Protein AF-A0A967WXD0-F1 (afdb_monomer)

Solvent-accessible surface area (backbone atoms only — not comparable to full-atom values): 2753 Å² total; per-residue (Å²): 132,58,77,64,40,57,54,51,51,49,50,42,51,70,57,31,54,69,67,75,50,88,82,57,69,68,61,51,36,56,58,41,39,78,75,73,45,50,63,62,59,63,70,75,86

Secondary structure (DSSP, 8-state):
--HHHHHHHHHIIIIIITTT----HHHHHHHHHTTT--HHHHH--

Foldseek 3Di:
DDPLVVVVCCCCVVPAVVVVHDDDLVVVQVVVVVVVDHSVSSVVD

Radius of gyration: 10.07 Å; Cα contacts (8 Å, |Δi|>4): 30; chains: 1; bounding box: 18×21×26 Å

Sequence (45 aa):
MSHSQDMIFTLYGDYIRHRGGEAWTGSLIELLGLFGLSSQAVRSA

Mean predicted aligned error: 5.51 Å

Structure (mmCIF, N/CA/C/O backbone):
data_AF-A0A967WXD0-F1
#
_entry.id   AF-A0A967WXD0-F1
#
loop_
_atom_site.group_PDB
_atom_site.id
_atom_site.type_symbol
_atom_site.label_atom_id
_atom_site.label_alt_id
_atom_site.label_comp_id
_atom_site.label_asym_id
_atom_site.label_entity_id
_atom_site.label_seq_id
_atom_site.pdbx_PDB_ins_code
_atom_site.Cartn_x
_atom_site.Cartn_y
_atom_site.Cartn_z
_atom_site.occupancy
_atom_site.B_iso_or_equiv
_atom_site.auth_seq_id
_atom_site.auth_comp_id
_atom_site.auth_asym_id
_atom_site.auth_atom_id
_atom_site.pdbx_PDB_model_num
ATOM 1 N N . MET A 1 1 ? -3.258 -16.917 6.830 1.00 54.56 1 MET A N 1
ATOM 2 C CA . MET A 1 1 ? -2.706 -15.765 6.088 1.00 54.56 1 MET A CA 1
ATOM 3 C C . MET A 1 1 ? -3.604 -14.585 6.407 1.00 54.56 1 MET A C 1
ATOM 5 O O . MET A 1 1 ? -4.809 -14.797 6.522 1.00 54.56 1 MET A O 1
ATOM 9 N N . SER A 1 2 ? -3.0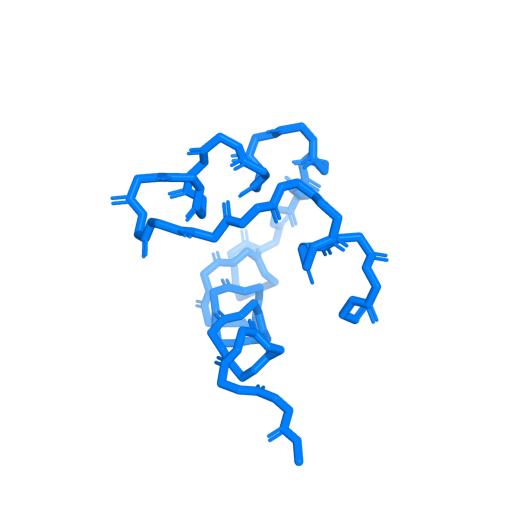56 -13.408 6.719 1.00 68.75 2 SER A N 1
ATOM 10 C CA . SER A 1 2 ? -3.923 -12.244 6.960 1.00 68.75 2 SER A CA 1
ATOM 11 C C . SER A 1 2 ? -4.466 -11.742 5.618 1.00 68.75 2 SER A C 1
ATOM 13 O O . SER A 1 2 ? -3.744 -11.787 4.626 1.00 68.75 2 SER A O 1
ATOM 15 N N . HIS A 1 3 ? -5.709 -11.254 5.574 1.00 74.94 3 HIS A N 1
ATOM 16 C CA . HIS A 1 3 ? -6.340 -10.747 4.339 1.0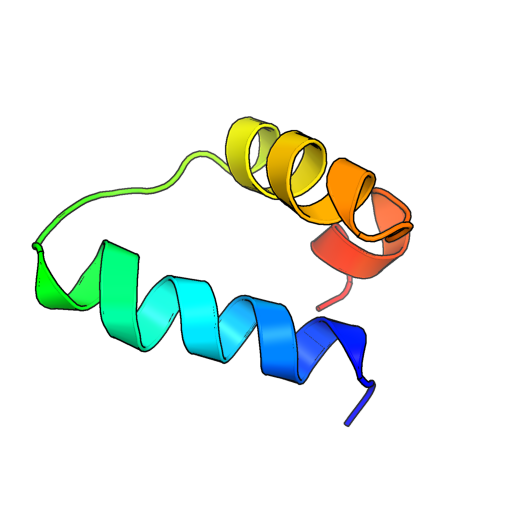0 74.94 3 HIS A CA 1
ATOM 17 C C . HIS A 1 3 ? -5.476 -9.692 3.615 1.00 74.94 3 HIS A C 1
ATOM 19 O O . HIS A 1 3 ? -5.475 -9.594 2.392 1.00 74.94 3 HIS A O 1
ATOM 25 N N . SER A 1 4 ? -4.693 -8.933 4.383 1.00 75.88 4 SER A N 1
ATOM 26 C CA . SER A 1 4 ? -3.782 -7.897 3.898 1.00 75.88 4 SER A CA 1
ATOM 27 C C . SER A 1 4 ? -2.599 -8.458 3.103 1.00 75.88 4 SER A C 1
ATOM 29 O O . SER A 1 4 ? -2.211 -7.870 2.097 1.00 75.88 4 SER A O 1
ATOM 31 N N . GLN A 1 5 ? -2.037 -9.595 3.530 1.00 77.50 5 GLN A N 1
ATOM 32 C CA . GLN A 1 5 ? -0.923 -10.252 2.834 1.00 77.50 5 GLN A CA 1
ATOM 33 C C . GLN A 1 5 ? -1.345 -10.737 1.447 1.00 77.50 5 GLN A C 1
ATOM 35 O O . GLN A 1 5 ? -0.641 -10.489 0.470 1.00 77.50 5 GLN A O 1
ATOM 40 N N . ASP A 1 6 ? -2.520 -11.358 1.342 1.00 80.00 6 ASP A N 1
ATOM 41 C CA . ASP A 1 6 ? -3.019 -11.912 0.079 1.00 80.00 6 ASP A CA 1
ATOM 42 C C . ASP A 1 6 ? -3.249 -10.811 -0.974 1.00 80.00 6 ASP A C 1
ATOM 44 O O . ASP A 1 6 ? -2.894 -10.970 -2.147 1.00 80.00 6 ASP A O 1
ATOM 48 N N . MET A 1 7 ? -3.760 -9.646 -0.552 1.00 80.50 7 MET A N 1
ATOM 49 C CA . MET A 1 7 ? -3.909 -8.475 -1.426 1.00 80.50 7 MET A CA 1
ATOM 50 C C . MET A 1 7 ? -2.565 -7.937 -1.933 1.00 80.50 7 MET A C 1
ATOM 52 O O . MET A 1 7 ? -2.446 -7.588 -3.110 1.00 80.50 7 MET A O 1
ATOM 56 N N . ILE A 1 8 ? -1.550 -7.880 -1.066 1.00 83.12 8 ILE A N 1
ATOM 57 C CA . ILE A 1 8 ? -0.207 -7.397 -1.423 1.00 83.12 8 ILE A CA 1
ATOM 58 C C . ILE A 1 8 ? 0.436 -8.320 -2.458 1.00 83.12 8 ILE A C 1
ATOM 60 O O . ILE A 1 8 ? 0.952 -7.840 -3.470 1.00 83.12 8 ILE A O 1
ATOM 64 N N . PHE A 1 9 ? 0.367 -9.636 -2.245 1.00 79.56 9 PHE A N 1
ATOM 65 C CA . PHE A 1 9 ? 0.941 -10.610 -3.173 1.00 79.56 9 PHE A CA 1
ATOM 66 C C . PHE A 1 9 ? 0.244 -10.610 -4.534 1.00 79.56 9 PHE A C 1
ATOM 68 O O . PHE A 1 9 ? 0.929 -10.694 -5.552 1.00 79.56 9 PHE A O 1
ATOM 75 N N . THR A 1 10 ? -1.080 -10.442 -4.562 1.00 84.00 10 THR A N 1
ATOM 76 C CA . THR A 1 10 ? -1.848 -10.333 -5.813 1.00 84.00 10 THR A CA 1
ATOM 77 C C . THR A 1 10 ? -1.402 -9.112 -6.623 1.00 84.00 10 THR A C 1
ATOM 79 O O . THR A 1 10 ? -1.019 -9.238 -7.783 1.00 84.00 10 THR A O 1
ATOM 82 N N . LEU A 1 11 ? -1.354 -7.927 -6.001 1.00 79.19 11 LEU A N 1
ATOM 83 C CA . LEU A 1 11 ? -0.914 -6.694 -6.669 1.00 79.19 11 LEU A CA 1
ATOM 84 C C . LEU A 1 11 ? 0.544 -6.767 -7.145 1.00 79.19 11 LEU A C 1
ATOM 86 O O . LEU A 1 11 ? 0.863 -6.352 -8.263 1.00 79.19 11 LEU A O 1
ATOM 90 N N . TYR A 1 12 ? 1.440 -7.296 -6.311 1.00 81.00 12 TYR A N 1
ATOM 91 C CA . TYR A 1 12 ? 2.850 -7.410 -6.669 1.00 81.00 12 TYR A CA 1
ATOM 92 C C . TYR A 1 12 ? 3.084 -8.425 -7.797 1.00 81.00 12 TYR A C 1
ATOM 94 O O . TYR A 1 12 ? 3.800 -8.124 -8.754 1.00 81.00 12 TYR A O 1
ATOM 102 N N . GLY A 1 13 ? 2.468 -9.604 -7.714 1.00 78.50 13 GLY A N 1
ATOM 103 C CA . GLY A 1 13 ? 2.605 -10.667 -8.709 1.00 78.50 13 GLY A CA 1
ATOM 104 C C . GLY A 1 13 ? 1.997 -10.298 -10.061 1.00 78.50 13 GLY A C 1
ATOM 105 O O . GLY A 1 13 ? 2.705 -10.309 -11.073 1.00 78.50 13 GLY A O 1
ATOM 106 N N . ASP A 1 14 ? 0.718 -9.918 -10.067 1.00 78.38 14 ASP A N 1
ATOM 107 C CA . ASP A 1 14 ? -0.060 -9.750 -11.300 1.00 78.38 14 ASP A CA 1
ATOM 108 C C . ASP A 1 14 ? 0.245 -8.434 -12.023 1.00 78.38 14 ASP A C 1
ATOM 110 O O . ASP A 1 14 ? 0.138 -8.355 -13.248 1.00 78.38 14 ASP A O 1
ATOM 114 N N . TYR A 1 15 ? 0.634 -7.386 -11.288 1.00 72.19 15 TYR A N 1
ATOM 115 C CA . TYR A 1 15 ? 0.748 -6.035 -11.846 1.00 72.19 15 TYR A CA 1
ATOM 116 C C . TYR A 1 15 ? 2.175 -5.492 -11.903 1.00 72.19 15 TYR A C 1
ATOM 118 O O . TYR A 1 15 ? 2.539 -4.869 -12.902 1.00 72.19 15 TYR A O 1
ATOM 126 N N . ILE A 1 16 ? 2.988 -5.716 -10.866 1.00 78.06 16 ILE A N 1
ATOM 127 C CA . ILE A 1 16 ? 4.334 -5.126 -10.767 1.00 78.06 16 ILE A CA 1
ATOM 128 C C . ILE A 1 16 ? 5.366 -6.051 -11.420 1.00 78.06 16 ILE A C 1
ATOM 130 O O . ILE A 1 16 ? 6.031 -5.662 -12.384 1.00 78.06 16 ILE A O 1
ATOM 134 N N . ARG A 1 17 ? 5.443 -7.308 -10.965 1.00 76.50 17 ARG A N 1
ATOM 135 C CA . ARG A 1 17 ? 6.390 -8.300 -11.490 1.00 76.50 17 ARG A CA 1
ATOM 136 C C . ARG A 1 17 ? 6.094 -8.656 -12.944 1.00 76.50 17 ARG A C 1
ATOM 138 O O . ARG A 1 17 ? 7.018 -8.703 -13.751 1.00 76.50 17 ARG A O 1
ATOM 145 N N . HIS A 1 18 ? 4.825 -8.880 -13.293 1.00 73.69 18 HIS A N 1
ATOM 146 C CA . HIS A 1 18 ? 4.434 -9.244 -14.659 1.00 73.69 18 HIS A CA 1
ATOM 147 C C . HIS A 1 18 ? 4.819 -8.178 -15.702 1.00 73.69 18 HIS A C 1
ATOM 149 O O . HIS A 1 18 ? 5.113 -8.513 -16.846 1.00 73.69 18 HIS A O 1
ATOM 155 N N . ARG A 1 19 ? 4.871 -6.900 -15.304 1.00 73.69 19 ARG A N 1
ATOM 156 C CA . ARG A 1 19 ? 5.226 -5.777 -16.187 1.00 73.69 19 ARG A CA 1
ATOM 157 C C . ARG A 1 19 ? 6.695 -5.349 -16.085 1.00 73.69 19 ARG A C 1
ATOM 159 O O . ARG A 1 19 ? 7.066 -4.350 -16.692 1.00 73.69 19 ARG A O 1
ATOM 166 N N . GLY A 1 20 ? 7.522 -6.094 -15.344 1.00 71.12 20 GLY A N 1
ATOM 167 C CA . GLY A 1 20 ? 8.957 -5.826 -15.197 1.00 71.12 20 GLY A CA 1
ATOM 168 C C . GLY A 1 20 ? 9.289 -4.550 -14.417 1.00 71.12 20 GLY A C 1
ATOM 169 O O . GLY A 1 20 ? 10.355 -3.978 -14.628 1.00 71.12 20 GLY A O 1
ATOM 170 N N . GLY A 1 21 ? 8.380 -4.081 -13.557 1.00 72.69 21 GLY A N 1
ATOM 171 C CA . GLY A 1 21 ? 8.565 -2.868 -12.762 1.00 72.69 21 GLY A CA 1
ATOM 172 C C . GLY A 1 21 ? 9.057 -3.144 -11.341 1.00 72.69 21 GLY A C 1
ATOM 173 O O . GLY A 1 21 ? 8.863 -4.228 -10.793 1.00 72.69 21 GLY A O 1
ATOM 174 N N . GLU A 1 22 ? 9.639 -2.123 -10.717 1.00 73.38 22 GLU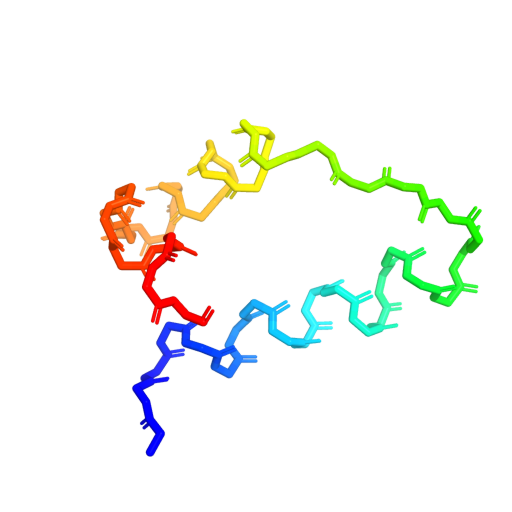 A N 1
ATOM 175 C CA . GLU A 1 22 ? 9.879 -2.075 -9.274 1.00 73.38 22 GLU A CA 1
ATOM 176 C C . GLU A 1 22 ? 8.789 -1.228 -8.611 1.00 73.38 22 GLU A C 1
ATOM 178 O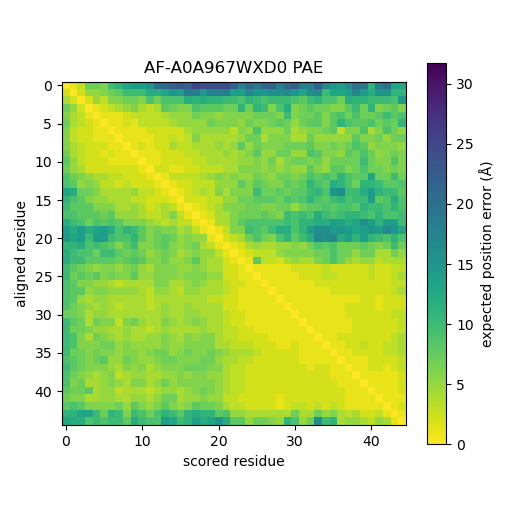 O . GLU A 1 22 ? 8.362 -0.208 -9.156 1.00 73.38 22 GLU A O 1
ATOM 183 N N . ALA A 1 23 ? 8.326 -1.641 -7.430 1.00 78.38 23 ALA A N 1
ATOM 184 C CA . ALA A 1 23 ? 7.372 -0.868 -6.645 1.00 78.38 23 ALA A CA 1
ATOM 185 C C . ALA A 1 23 ? 8.019 -0.370 -5.362 1.00 78.38 23 ALA A C 1
ATOM 187 O O . ALA A 1 23 ? 8.554 -1.144 -4.568 1.00 78.38 23 ALA A O 1
ATOM 188 N N . TRP A 1 24 ? 7.928 0.938 -5.144 1.00 84.88 24 TRP A N 1
ATOM 189 C CA . TRP A 1 24 ? 8.389 1.553 -3.915 1.00 84.88 24 TRP A CA 1
ATOM 190 C C . TRP A 1 24 ? 7.437 1.230 -2.761 1.00 84.88 24 TRP A C 1
ATOM 192 O O . TRP A 1 24 ? 6.220 1.390 -2.875 1.00 84.88 24 TRP A O 1
ATOM 202 N N . THR A 1 25 ? 7.988 0.832 -1.612 1.00 83.62 25 THR A N 1
ATOM 203 C CA . THR A 1 25 ? 7.197 0.487 -0.420 1.00 83.62 25 THR A CA 1
ATOM 204 C C . THR A 1 25 ? 6.300 1.640 0.039 1.00 83.62 25 THR A C 1
ATOM 206 O O . THR A 1 25 ? 5.194 1.398 0.512 1.00 83.62 25 THR A O 1
ATOM 209 N N . GLY A 1 26 ? 6.734 2.894 -0.136 1.00 85.75 26 GLY A N 1
ATOM 210 C CA . GLY A 1 26 ? 5.904 4.065 0.167 1.00 85.75 26 GLY A CA 1
ATOM 211 C C . GLY A 1 26 ? 4.638 4.128 -0.691 1.00 85.75 26 GLY A C 1
ATOM 212 O O . GLY A 1 26 ? 3.547 4.292 -0.156 1.00 85.75 26 GLY A O 1
ATOM 213 N N . SER A 1 27 ? 4.767 3.888 -1.997 1.00 86.19 27 SER A N 1
ATOM 214 C CA . SER A 1 27 ? 3.641 3.899 -2.937 1.00 86.19 27 SER A CA 1
ATOM 215 C C . SER A 1 27 ? 2.659 2.754 -2.680 1.00 86.19 27 SER A C 1
ATOM 217 O O . SER A 1 27 ? 1.453 2.926 -2.834 1.00 86.19 27 SER A O 1
ATOM 219 N N . LEU A 1 28 ? 3.153 1.593 -2.236 1.00 86.38 28 LEU A N 1
ATOM 220 C CA . LEU A 1 28 ? 2.298 0.478 -1.816 1.00 86.38 28 LEU A CA 1
ATOM 221 C C . LEU A 1 28 ? 1.518 0.801 -0.539 1.00 86.38 28 LEU A C 1
ATOM 223 O O . LEU A 1 28 ? 0.335 0.487 -0.461 1.00 86.38 28 LEU A O 1
ATOM 227 N N . ILE A 1 29 ? 2.146 1.449 0.445 1.00 89.38 29 ILE A N 1
ATOM 228 C CA . ILE A 1 29 ? 1.462 1.874 1.675 1.00 89.38 29 ILE A CA 1
ATOM 229 C C . ILE A 1 29 ? 0.354 2.885 1.361 1.00 89.38 29 ILE A C 1
ATOM 231 O O . ILE A 1 29 ? -0.743 2.751 1.896 1.00 89.38 29 ILE A O 1
ATOM 235 N N . GLU A 1 30 ? 0.612 3.863 0.493 1.00 91.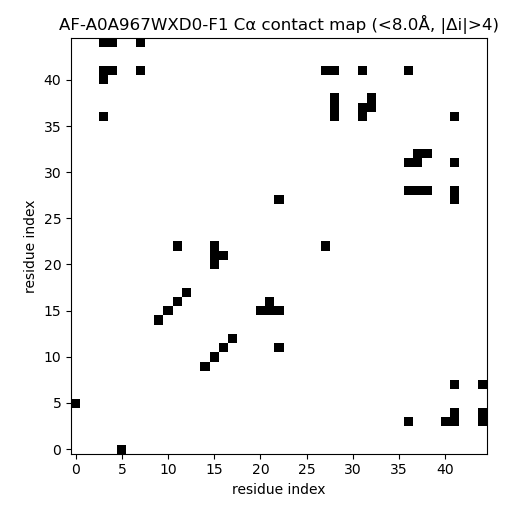00 30 GLU A N 1
ATOM 236 C CA . GLU A 1 30 ? -0.400 4.843 0.077 1.00 91.00 30 GLU A CA 1
ATOM 237 C C . GLU A 1 30 ? -1.571 4.175 -0.652 1.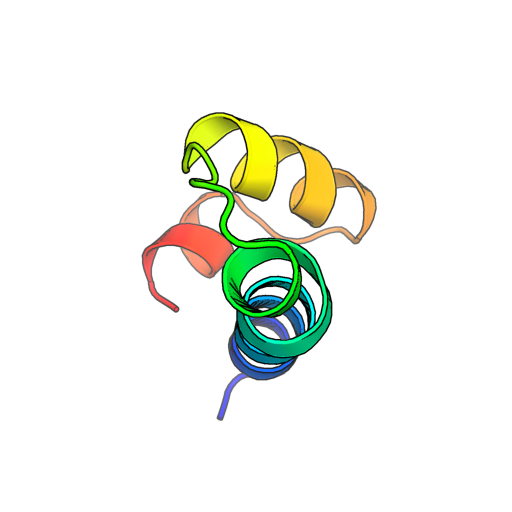00 91.00 30 GLU A C 1
ATOM 239 O O . GLU A 1 30 ? -2.724 4.389 -0.281 1.00 91.00 30 GLU A O 1
ATOM 244 N N . LEU A 1 31 ? -1.283 3.307 -1.628 1.00 88.12 31 LEU A N 1
ATOM 245 C CA . LEU A 1 31 ? -2.299 2.563 -2.375 1.00 88.12 31 LEU A CA 1
ATOM 246 C C . LEU A 1 31 ? -3.161 1.694 -1.453 1.00 88.12 31 LEU A C 1
ATOM 248 O O . LEU A 1 31 ? -4.384 1.697 -1.554 1.00 88.12 31 LEU A O 1
ATOM 252 N N . LEU A 1 32 ? -2.532 0.945 -0.550 1.00 89.06 32 LEU A N 1
ATOM 253 C CA . LEU A 1 32 ? -3.219 0.025 0.355 1.00 89.06 32 LEU A CA 1
ATOM 254 C C . LEU A 1 32 ? -3.945 0.760 1.487 1.00 89.06 32 LEU A C 1
ATOM 256 O O . LEU A 1 32 ? -4.970 0.279 1.973 1.00 89.06 32 LEU A O 1
ATOM 260 N N . GLY A 1 33 ? -3.490 1.963 1.834 1.00 90.44 33 GLY A N 1
ATOM 261 C CA . GLY A 1 33 ? -4.216 2.889 2.697 1.00 90.44 33 GLY A CA 1
ATOM 262 C C . GLY A 1 33 ? -5.593 3.263 2.140 1.00 90.44 33 GLY A C 1
ATOM 263 O O . GLY A 1 33 ? -6.537 3.393 2.917 1.00 90.44 33 GLY A O 1
ATOM 264 N N . LEU A 1 34 ? -5.757 3.329 0.810 1.00 90.62 34 LEU A N 1
ATOM 265 C CA . LEU A 1 34 ? -7.067 3.549 0.172 1.00 90.62 34 LEU A CA 1
ATOM 266 C C . LEU A 1 34 ? -8.056 2.400 0.434 1.00 90.62 34 LEU A C 1
ATOM 268 O O . LEU A 1 34 ? 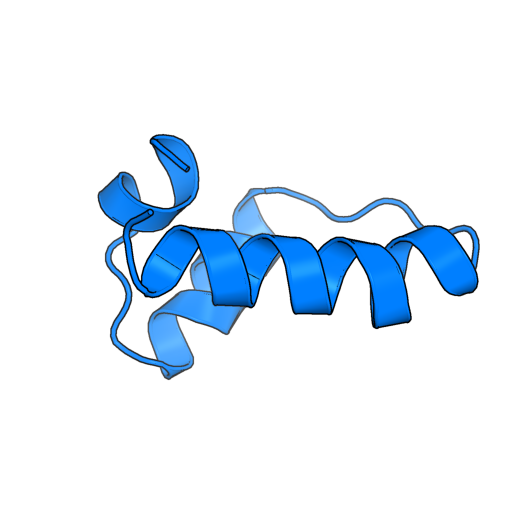-9.265 2.607 0.376 1.00 90.62 34 LEU A O 1
ATOM 272 N N . PHE A 1 35 ? -7.551 1.208 0.760 1.00 89.19 35 PHE A N 1
ATOM 273 C CA . PHE A 1 35 ? -8.342 0.030 1.125 1.00 89.19 35 PHE A CA 1
ATOM 274 C C . PHE A 1 35 ? -8.486 -0.149 2.648 1.00 89.19 35 PHE A C 1
ATOM 276 O O . PHE A 1 35 ? -8.976 -1.179 3.105 1.00 89.19 35 PHE A O 1
ATOM 283 N N . GLY A 1 36 ? -8.066 0.840 3.448 1.00 90.56 36 GLY A N 1
ATOM 284 C CA . GLY A 1 36 ? -8.171 0.813 4.910 1.00 90.56 36 GLY A CA 1
ATOM 285 C C . GLY A 1 36 ? -7.064 0.027 5.618 1.00 90.56 36 GLY A C 1
ATOM 286 O O . GLY A 1 36 ? -7.170 -0.234 6.818 1.00 90.56 36 GLY A O 1
ATOM 287 N N . LEU A 1 37 ? -5.994 -0.350 4.910 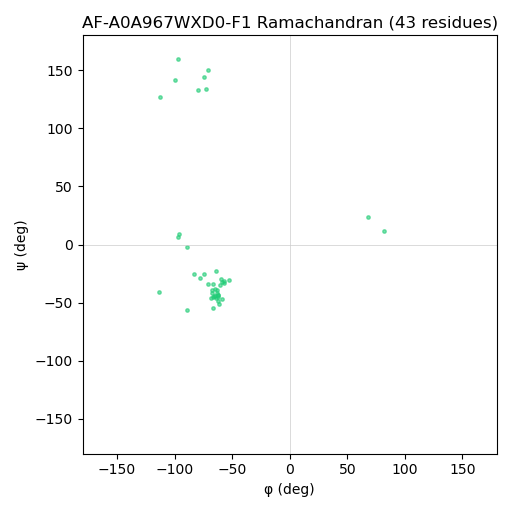1.00 90.19 37 LEU A N 1
ATOM 288 C CA . LEU A 1 37 ? -4.857 -1.043 5.510 1.00 90.19 37 LEU A CA 1
ATOM 289 C C . LEU A 1 37 ? -3.930 -0.057 6.221 1.00 90.19 37 LEU A C 1
ATOM 291 O O . LEU A 1 37 ? -3.536 0.972 5.673 1.00 90.19 37 LEU A O 1
ATOM 295 N N . SER A 1 38 ? -3.544 -0.393 7.452 1.00 90.38 38 SER A N 1
ATOM 296 C CA . SER A 1 38 ? -2.549 0.390 8.178 1.00 90.38 38 SER A CA 1
ATOM 297 C C . SER A 1 38 ? -1.161 0.191 7.570 1.00 90.38 38 SER A C 1
ATOM 299 O O . SER A 1 38 ? -0.816 -0.886 7.081 1.00 90.38 38 SER A O 1
ATOM 301 N N . SER A 1 39 ? -0.313 1.213 7.671 1.00 88.25 39 SER A N 1
ATOM 302 C CA . SER A 1 39 ? 1.085 1.124 7.233 1.00 88.25 39 SER A CA 1
ATOM 303 C C . SER A 1 39 ? 1.848 -0.014 7.920 1.00 88.25 39 SER A C 1
ATOM 305 O O . SER A 1 39 ? 2.724 -0.622 7.310 1.00 88.25 39 SER A O 1
ATOM 307 N N . GLN A 1 40 ? 1.497 -0.340 9.169 1.00 89.62 40 GLN A N 1
ATOM 308 C CA . GLN A 1 40 ? 2.063 -1.472 9.897 1.00 89.62 40 GLN A CA 1
ATOM 309 C C . GLN A 1 40 ? 1.653 -2.808 9.271 1.00 89.62 40 GLN A C 1
ATOM 311 O O . GLN A 1 40 ? 2.525 -3.642 9.051 1.00 89.62 40 GLN A O 1
ATOM 316 N N . ALA A 1 41 ? 0.372 -2.980 8.925 1.00 86.62 41 ALA A N 1
ATOM 317 C CA . ALA A 1 41 ? -0.122 -4.196 8.279 1.00 86.62 41 ALA A CA 1
ATOM 318 C C . ALA A 1 41 ? 0.553 -4.449 6.922 1.00 86.62 41 ALA A C 1
ATOM 320 O O . ALA A 1 41 ? 0.826 -5.596 6.586 1.00 86.62 41 ALA A O 1
ATOM 321 N N . VAL A 1 42 ? 0.866 -3.385 6.171 1.00 85.31 42 VAL A N 1
ATOM 322 C CA . VAL A 1 42 ? 1.587 -3.480 4.889 1.00 85.31 42 VAL A CA 1
ATOM 323 C C . VAL A 1 42 ? 3.060 -3.858 5.078 1.00 85.31 42 VAL A C 1
ATOM 325 O O . VAL A 1 42 ? 3.624 -4.555 4.244 1.00 85.31 42 VAL A O 1
ATOM 328 N N . ARG A 1 43 ? 3.701 -3.418 6.168 1.00 84.44 43 ARG A N 1
ATOM 329 C CA . ARG A 1 43 ? 5.126 -3.689 6.447 1.00 84.44 43 ARG A CA 1
ATOM 330 C C . ARG A 1 43 ? 5.388 -5.044 7.101 1.00 84.44 43 ARG A C 1
ATOM 332 O O . ARG A 1 43 ? 6.505 -5.537 7.007 1.00 84.44 43 ARG A O 1
ATOM 339 N N . SER A 1 44 ? 4.407 -5.596 7.810 1.00 84.00 44 SER A N 1
ATOM 340 C CA . SER A 1 44 ? 4.502 -6.908 8.463 1.00 84.00 44 SER A CA 1
ATOM 341 C 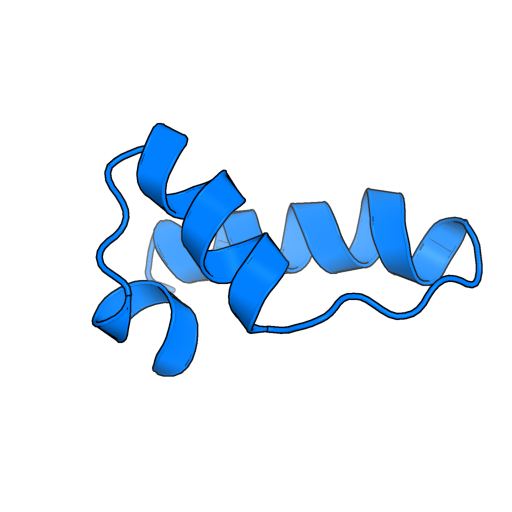C . SER A 1 44 ? 4.065 -8.070 7.567 1.00 84.00 44 SER A C 1
ATOM 343 O O . SER A 1 44 ? 4.036 -9.208 8.034 1.00 84.00 44 SER A O 1
ATOM 345 N N . ALA A 1 45 ? 3.626 -7.757 6.348 1.00 74.31 45 ALA A N 1
ATOM 346 C CA . ALA A 1 45 ? 3.154 -8.707 5.355 1.00 74.31 45 ALA A CA 1
ATOM 347 C C . ALA A 1 45 ? 4.301 -9.481 4.696 1.00 74.31 45 ALA A C 1
ATOM 349 O O . ALA A 1 45 ? 5.372 -8.880 4.468 1.00 74.31 45 ALA A O 1
#

pLDDT: mean 81.42, std 7.51, range [54.56, 91.0]